Protein AF-A0A1Y2ZVM0-F1 (afdb_monomer_lite)

Structure (mmCIF, N/CA/C/O backbone):
data_AF-A0A1Y2ZVM0-F1
#
_entry.id   AF-A0A1Y2ZVM0-F1
#
loop_
_atom_site.group_PDB
_atom_site.id
_atom_site.type_symbol
_atom_site.label_atom_id
_atom_site.label_alt_id
_atom_site.label_comp_id
_atom_site.label_asym_id
_atom_site.label_entity_id
_atom_site.label_seq_id
_atom_site.pdbx_PDB_ins_code
_atom_site.Cartn_x
_atom_site.Cartn_y
_atom_site.Cartn_z
_atom_site.occupancy
_atom_site.B_iso_or_equiv
_atom_site.auth_seq_id
_atom_site.auth_comp_id
_atom_site.auth_asym_id
_atom_site.auth_atom_id
_atom_site.pdbx_PDB_model_num
ATOM 1 N N . MET A 1 1 ? -23.307 -68.247 -1.339 1.00 39.78 1 MET A N 1
ATOM 2 C CA . MET A 1 1 ? -21.987 -67.593 -1.462 1.00 39.78 1 MET A CA 1
ATOM 3 C C . MET A 1 1 ? -22.230 -66.094 -1.320 1.00 39.78 1 MET A C 1
ATOM 5 O O . MET A 1 1 ? -22.737 -65.483 -2.246 1.00 39.78 1 MET A O 1
ATOM 9 N N . PHE A 1 2 ? -22.054 -65.541 -0.116 1.00 44.41 2 PHE A N 1
ATOM 10 C CA . PHE A 1 2 ? -22.394 -64.148 0.200 1.00 44.41 2 PHE A CA 1
ATOM 11 C C . PHE A 1 2 ? -21.112 -63.316 0.247 1.00 44.41 2 PHE A C 1
ATOM 13 O O . PHE A 1 2 ? -20.358 -63.417 1.210 1.00 44.41 2 PHE A O 1
ATOM 20 N N . VAL A 1 3 ? -20.867 -62.488 -0.768 1.00 50.16 3 VAL A N 1
ATOM 21 C CA . VAL A 1 3 ? -19.877 -61.409 -0.662 1.00 50.16 3 VAL A CA 1
ATOM 22 C C . VAL A 1 3 ? -20.618 -60.186 -0.134 1.00 50.16 3 VAL A C 1
ATOM 24 O O . VAL A 1 3 ? -21.419 -59.577 -0.838 1.00 50.16 3 VAL A O 1
ATOM 27 N N . ARG A 1 4 ? -20.402 -59.859 1.143 1.00 51.47 4 ARG A N 1
ATOM 28 C CA . ARG A 1 4 ? -20.849 -58.594 1.731 1.00 51.47 4 ARG A CA 1
ATOM 29 C C . ARG A 1 4 ? -19.893 -57.498 1.280 1.00 51.47 4 ARG A C 1
ATOM 31 O O . ARG A 1 4 ? -18.811 -57.366 1.840 1.00 51.47 4 ARG A O 1
ATOM 38 N N . ILE A 1 5 ? -20.290 -56.715 0.284 1.00 57.03 5 ILE A N 1
ATOM 39 C CA . ILE A 1 5 ? -19.610 -55.456 -0.019 1.00 57.03 5 ILE A CA 1
ATOM 40 C C . ILE A 1 5 ? -20.212 -54.400 0.911 1.00 57.03 5 ILE A C 1
ATOM 42 O O . ILE A 1 5 ? -21.259 -53.823 0.630 1.00 57.03 5 ILE A O 1
ATOM 46 N N . LEU A 1 6 ? -19.566 -54.191 2.062 1.00 58.47 6 LEU A N 1
ATOM 47 C CA . LEU A 1 6 ? -19.679 -52.931 2.795 1.00 58.47 6 LEU A CA 1
ATOM 48 C C . LEU A 1 6 ? -19.051 -51.847 1.913 1.00 58.47 6 LEU A C 1
ATOM 50 O O . LEU A 1 6 ? -17.831 -51.746 1.832 1.00 58.47 6 LEU A O 1
ATOM 54 N N . GLY A 1 7 ? -19.879 -51.067 1.227 1.00 48.41 7 GLY A N 1
ATOM 55 C CA . GLY A 1 7 ? -19.440 -49.924 0.433 1.00 48.41 7 GLY A CA 1
ATOM 56 C C . GLY A 1 7 ? -20.096 -48.651 0.940 1.00 48.41 7 GLY A C 1
ATOM 57 O O . GLY A 1 7 ? -21.047 -48.175 0.332 1.00 48.41 7 GLY A O 1
ATOM 58 N N . LEU A 1 8 ? -19.627 -48.117 2.071 1.00 54.06 8 LEU A N 1
ATOM 59 C CA . LEU A 1 8 ? -19.987 -46.765 2.497 1.00 54.06 8 LEU A CA 1
ATOM 60 C C . LEU A 1 8 ? -19.248 -45.786 1.572 1.00 54.06 8 LEU A C 1
ATOM 62 O O . LEU A 1 8 ? -18.060 -45.522 1.752 1.00 54.06 8 LEU A O 1
ATOM 66 N N . THR A 1 9 ? -19.924 -45.274 0.548 1.00 58.84 9 THR A N 1
ATOM 67 C CA . THR A 1 9 ? -19.418 -44.155 -0.254 1.00 58.84 9 THR A CA 1
ATOM 68 C C . THR A 1 9 ? -19.445 -42.891 0.598 1.00 58.84 9 THR A C 1
ATOM 70 O O . THR A 1 9 ? -20.473 -42.226 0.715 1.00 58.84 9 THR A O 1
ATOM 73 N N . VAL A 1 10 ? -18.313 -42.575 1.225 1.00 62.09 10 VAL A N 1
ATOM 74 C CA . VAL A 1 10 ? -18.077 -41.285 1.875 1.00 62.09 10 VAL A CA 1
ATOM 75 C C . VAL A 1 10 ? -17.793 -40.263 0.776 1.00 62.09 10 VAL A C 1
ATOM 77 O O . VAL A 1 10 ? -16.709 -40.236 0.199 1.00 62.09 10 VAL A O 1
ATOM 80 N N . LEU A 1 11 ? -18.788 -39.431 0.470 1.00 57.09 11 LEU A N 1
ATOM 81 C CA . LEU A 1 11 ? -18.602 -38.226 -0.332 1.00 57.09 11 LEU A CA 1
ATOM 82 C C . LEU A 1 11 ? -17.882 -37.191 0.552 1.00 57.09 11 LEU A C 1
ATOM 84 O O . LEU A 1 11 ? -18.511 -36.485 1.338 1.00 57.09 11 LEU A O 1
ATOM 88 N N . MET A 1 12 ? -16.551 -37.125 0.475 1.00 58.81 12 MET A N 1
ATOM 89 C CA . MET A 1 12 ? -15.806 -35.991 1.028 1.00 58.81 12 MET A CA 1
ATOM 90 C C . MET A 1 12 ? -16.063 -34.771 0.143 1.00 58.81 12 MET A C 1
ATOM 92 O O . MET A 1 12 ? -15.450 -34.606 -0.909 1.00 58.81 12 MET A O 1
ATOM 96 N N . ALA A 1 13 ? -16.990 -33.917 0.572 1.00 56.94 13 ALA A N 1
ATOM 97 C CA . ALA A 1 13 ? -17.088 -32.560 0.065 1.00 56.94 13 ALA A CA 1
ATOM 98 C C . ALA A 1 13 ? -15.861 -31.783 0.564 1.00 56.94 13 ALA A C 1
ATOM 100 O O . ALA A 1 13 ? -15.802 -31.357 1.717 1.00 56.94 13 ALA A O 1
ATOM 101 N N . PHE A 1 14 ? -14.858 -31.632 -0.299 1.00 54.03 14 PHE A N 1
ATOM 102 C CA . PHE A 1 14 ? -13.774 -30.685 -0.077 1.00 54.03 14 PHE A CA 1
ATOM 103 C C . PHE A 1 14 ? -14.353 -29.276 -0.206 1.00 54.03 14 PHE A C 1
ATOM 105 O O . PHE A 1 14 ? -14.492 -28.745 -1.305 1.00 54.03 14 PHE A O 1
ATOM 112 N N . ALA A 1 15 ? -14.722 -28.675 0.924 1.00 58.44 15 ALA A N 1
ATOM 113 C CA . ALA A 1 15 ? -14.904 -27.237 0.990 1.00 58.44 15 ALA A CA 1
ATOM 114 C C . ALA A 1 15 ? -13.523 -26.605 0.788 1.00 58.44 15 ALA A C 1
ATOM 116 O O . ALA A 1 15 ? -12.678 -26.632 1.682 1.00 58.44 15 ALA A O 1
ATOM 117 N N . SER A 1 16 ? -13.271 -26.095 -0.415 1.00 51.81 16 SER A N 1
ATOM 118 C CA . SER A 1 16 ? -12.115 -25.256 -0.693 1.00 51.81 16 SER A CA 1
ATOM 119 C C . SER A 1 16 ? -12.246 -24.000 0.162 1.00 51.81 16 SER A C 1
ATOM 121 O O . SER A 1 16 ? -12.964 -23.068 -0.196 1.00 51.81 16 SER A O 1
ATOM 123 N N . THR A 1 17 ? -11.586 -23.966 1.317 1.00 50.72 17 THR A N 1
ATOM 124 C CA . THR A 1 17 ? -11.324 -22.699 1.985 1.00 50.72 17 THR A CA 1
ATOM 125 C C . THR A 1 17 ? -10.360 -21.956 1.074 1.00 50.72 17 THR A C 1
ATOM 127 O O . THR A 1 17 ? -9.169 -22.253 1.023 1.00 50.72 17 THR A O 1
ATOM 130 N N . ALA A 1 18 ? -10.892 -21.036 0.271 1.00 52.34 18 ALA A N 1
ATOM 131 C CA . ALA A 1 18 ? -10.078 -20.037 -0.393 1.00 52.34 18 ALA A CA 1
ATOM 132 C C . ALA A 1 18 ? -9.345 -19.283 0.721 1.00 52.34 18 ALA A C 1
ATOM 134 O O . ALA A 1 18 ? -9.914 -18.436 1.406 1.00 52.34 18 ALA A O 1
ATOM 135 N N . GLN A 1 19 ? -8.104 -19.682 0.984 1.00 39.84 19 GLN A N 1
ATOM 136 C CA . GLN A 1 19 ? -7.198 -18.975 1.870 1.00 39.84 19 GLN A CA 1
ATOM 137 C C . GLN A 1 19 ? -6.742 -17.740 1.092 1.00 39.84 19 GLN A C 1
ATOM 139 O O . GLN A 1 19 ? -5.617 -17.681 0.604 1.00 39.84 19 GLN A O 1
ATOM 144 N N . ALA A 1 20 ? -7.632 -16.754 0.946 1.00 50.56 20 ALA A N 1
ATOM 145 C CA . ALA A 1 20 ? -7.156 -15.386 0.878 1.00 50.56 20 ALA A CA 1
ATOM 146 C C . ALA A 1 20 ? -6.268 -15.221 2.113 1.00 50.56 20 ALA A C 1
ATOM 148 O O . ALA A 1 20 ? -6.648 -15.668 3.205 1.00 50.56 20 ALA A O 1
ATOM 149 N N . VAL A 1 21 ? -5.067 -14.667 1.955 1.00 48.47 21 VAL A N 1
ATOM 150 C CA . VAL A 1 21 ? -4.248 -14.258 3.099 1.00 48.47 21 VAL A CA 1
ATOM 151 C C . VAL A 1 21 ? -4.981 -13.071 3.719 1.00 48.47 21 VAL A C 1
ATOM 153 O O . VAL A 1 21 ? -4.647 -11.915 3.509 1.00 48.47 21 VAL A O 1
ATOM 156 N N . SER A 1 22 ? -6.074 -13.379 4.411 1.00 53.53 22 SER A N 1
ATOM 157 C CA . SER A 1 22 ? -6.887 -12.440 5.145 1.00 53.53 22 SER A CA 1
ATOM 158 C C . SER A 1 22 ? -5.954 -11.864 6.190 1.00 53.53 22 SER A C 1
ATOM 160 O O . SER A 1 22 ? -5.449 -12.580 7.061 1.00 53.53 22 SER A O 1
ATOM 162 N N . TYR A 1 23 ? -5.705 -10.560 6.086 1.00 61.62 23 TYR A N 1
ATOM 163 C CA . TYR A 1 23 ? -5.334 -9.785 7.253 1.00 61.62 23 TYR A CA 1
ATOM 164 C C . TYR A 1 23 ? -6.301 -10.200 8.355 1.00 61.62 23 TYR A C 1
ATOM 166 O O . TYR A 1 23 ? -7.516 -10.107 8.182 1.00 61.62 23 TYR A O 1
ATOM 174 N N . ASP A 1 24 ? -5.763 -10.773 9.429 1.00 72.69 24 ASP A N 1
ATOM 175 C CA . ASP A 1 24 ? -6.567 -11.234 10.552 1.00 72.69 24 ASP A CA 1
ATOM 176 C C . ASP A 1 24 ? -7.280 -10.009 11.116 1.00 72.69 24 ASP A C 1
ATOM 178 O O . ASP A 1 24 ? -6.693 -9.226 11.866 1.00 72.69 24 ASP A O 1
ATOM 182 N N . CYS A 1 25 ? -8.529 -9.806 10.701 1.00 78.56 25 CYS A N 1
ATOM 183 C CA . CYS A 1 25 ? -9.285 -8.597 10.999 1.00 78.56 25 CYS A CA 1
ATOM 184 C C . CYS A 1 25 ? -9.471 -8.385 12.505 1.00 78.56 25 CYS A C 1
ATOM 186 O O . CYS A 1 25 ? -9.702 -7.265 12.954 1.00 78.56 25 CYS A O 1
ATOM 188 N N . GLN A 1 26 ? -9.279 -9.434 13.310 1.00 75.56 26 GLN A N 1
ATOM 189 C CA . GLN A 1 26 ? -9.270 -9.361 14.771 1.00 75.56 26 GLN A CA 1
ATOM 190 C C . GLN A 1 26 ? -8.028 -8.641 15.323 1.00 75.56 26 GLN A C 1
ATOM 192 O O . GLN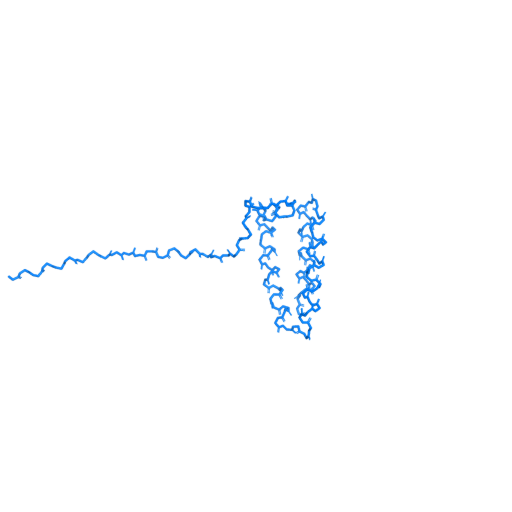 A 1 26 ? -8.046 -8.155 16.452 1.00 75.56 26 GLN A O 1
ATOM 197 N N . LYS A 1 27 ? -6.947 -8.549 14.540 1.00 81.38 27 LYS A N 1
ATOM 198 C CA . LYS A 1 27 ? -5.693 -7.863 14.887 1.00 81.38 27 LYS A CA 1
ATOM 199 C C . LYS A 1 27 ? -5.600 -6.439 14.338 1.00 81.38 27 LYS A C 1
ATOM 201 O O . LYS A 1 27 ? -4.591 -5.789 14.602 1.00 81.38 27 LYS A O 1
ATOM 206 N N . ALA A 1 28 ? -6.612 -5.949 13.619 1.00 83.31 28 ALA A N 1
ATOM 207 C CA . ALA A 1 28 ? -6.634 -4.596 13.067 1.00 83.31 28 ALA A CA 1
ATOM 208 C C . ALA A 1 28 ? -6.571 -3.533 14.181 1.00 83.31 28 ALA A C 1
ATOM 210 O O . ALA A 1 28 ? -7.435 -3.462 15.064 1.00 83.31 28 ALA A O 1
ATOM 211 N N . LYS A 1 29 ? -5.546 -2.680 14.143 1.00 82.69 29 LYS A N 1
ATOM 212 C CA . LYS A 1 29 ? -5.286 -1.635 15.145 1.00 82.69 29 LYS A CA 1
ATOM 213 C C . LYS A 1 29 ? -5.627 -0.249 14.620 1.00 82.69 29 LYS A C 1
ATOM 215 O O . LYS A 1 29 ? -6.145 0.563 15.388 1.00 82.69 29 LYS A O 1
ATOM 220 N N . THR A 1 30 ? -5.357 0.024 13.345 1.00 87.56 30 THR A N 1
ATOM 221 C CA . THR A 1 30 ? -5.566 1.353 12.756 1.00 87.56 30 THR A CA 1
ATOM 222 C C . THR A 1 30 ? -7.000 1.542 12.267 1.00 87.56 30 THR A C 1
ATOM 224 O O . THR A 1 30 ? -7.748 0.580 12.082 1.00 87.56 30 THR A O 1
ATOM 227 N N . PHE A 1 31 ? -7.401 2.801 12.063 1.00 93.50 31 PHE A N 1
ATOM 228 C CA . PHE A 1 31 ? -8.667 3.110 11.396 1.00 93.50 31 PHE A CA 1
ATOM 229 C C . PHE A 1 31 ? -8.729 2.433 10.023 1.00 93.50 31 PHE A C 1
ATOM 231 O O . PHE A 1 31 ? -9.698 1.741 9.734 1.00 93.50 31 PHE A O 1
ATOM 238 N N . THR A 1 32 ? -7.677 2.586 9.216 1.00 94.12 32 THR A N 1
ATOM 239 C CA . THR A 1 32 ? -7.606 2.049 7.855 1.00 94.12 32 THR A CA 1
ATOM 240 C C . THR A 1 32 ? -7.740 0.530 7.829 1.00 94.12 32 THR A C 1
ATOM 242 O O . THR A 1 32 ? -8.556 0.017 7.073 1.00 94.12 32 THR A O 1
ATOM 245 N N . GLU A 1 33 ? -7.019 -0.193 8.691 1.00 90.12 33 GLU A N 1
ATOM 246 C CA . GLU A 1 33 ? -7.123 -1.658 8.781 1.00 90.12 33 GLU A CA 1
ATOM 247 C C . GLU A 1 33 ? -8.546 -2.102 9.150 1.00 90.12 33 GLU A C 1
ATOM 249 O O . GLU A 1 33 ? -9.091 -3.023 8.546 1.00 90.12 33 GLU A O 1
ATOM 254 N N . LYS A 1 34 ? -9.185 -1.423 10.111 1.00 92.44 34 LYS A N 1
ATOM 255 C CA . LYS A 1 34 ? -10.572 -1.722 10.496 1.00 92.44 34 LYS A CA 1
ATOM 256 C C . LYS A 1 34 ? -11.558 -1.391 9.379 1.00 92.44 34 LYS A C 1
ATOM 258 O O . LYS A 1 34 ? -12.491 -2.157 9.168 1.00 92.44 34 LYS A O 1
ATOM 263 N N . ALA A 1 35 ? -11.350 -0.277 8.678 1.00 94.81 35 ALA A N 1
ATOM 264 C CA . ALA A 1 35 ? -12.187 0.145 7.564 1.00 94.81 35 ALA A CA 1
ATOM 265 C C . ALA A 1 35 ? -12.135 -0.877 6.422 1.00 94.81 35 ALA A C 1
ATOM 267 O O . ALA A 1 35 ? -13.187 -1.298 5.959 1.00 94.81 35 ALA A O 1
ATOM 268 N N . ILE A 1 36 ? -10.942 -1.342 6.037 1.00 94.12 36 ILE A N 1
ATOM 269 C CA . ILE A 1 36 ? -10.769 -2.390 5.017 1.00 94.12 36 ILE A CA 1
ATOM 270 C C . ILE A 1 36 ? -11.495 -3.678 5.431 1.00 94.12 36 ILE A C 1
ATOM 272 O O . ILE A 1 36 ? -12.206 -4.272 4.632 1.00 94.12 36 ILE A O 1
ATOM 276 N N . CYS A 1 37 ? -11.387 -4.073 6.701 1.00 91.62 37 CYS A N 1
ATOM 277 C CA . CYS A 1 37 ? -12.035 -5.279 7.219 1.00 91.62 37 CYS A CA 1
ATOM 278 C C . CYS A 1 37 ? -13.569 -5.214 7.314 1.00 91.62 37 CYS A C 1
ATOM 280 O O . CYS A 1 37 ? -14.214 -6.259 7.374 1.00 91.62 37 CYS A O 1
ATOM 282 N N . GLN A 1 38 ? -14.159 -4.021 7.418 1.00 93.06 38 GLN A N 1
ATOM 283 C CA . GLN A 1 38 ? -15.601 -3.841 7.658 1.00 93.06 38 GLN A CA 1
ATOM 284 C C . GLN A 1 38 ? -16.364 -3.348 6.425 1.00 93.06 38 GLN A C 1
ATOM 286 O O . GLN A 1 38 ? -17.592 -3.415 6.404 1.00 93.06 38 GLN A O 1
ATOM 291 N N . ASP A 1 39 ? -15.657 -2.846 5.415 1.00 95.69 39 ASP A N 1
ATOM 292 C CA . ASP A 1 39 ? -16.228 -2.273 4.205 1.00 95.69 39 ASP A CA 1
ATOM 293 C C . ASP A 1 39 ? -15.875 -3.153 2.999 1.00 95.69 39 ASP A C 1
ATOM 295 O O . ASP A 1 39 ? -14.716 -3.264 2.600 1.00 95.69 39 ASP A O 1
ATOM 299 N N . GLN A 1 40 ? -16.893 -3.790 2.416 1.00 94.69 40 GLN A N 1
ATOM 300 C CA . GLN A 1 40 ? -16.718 -4.717 1.296 1.00 94.69 40 GLN A CA 1
ATOM 301 C C . GLN A 1 40 ? -16.098 -4.040 0.065 1.00 94.69 40 GLN A C 1
ATOM 303 O O . GLN A 1 40 ? -15.347 -4.685 -0.666 1.00 94.69 40 GLN A O 1
ATOM 308 N N . GLU A 1 41 ? -16.385 -2.757 -0.173 1.00 96.94 41 GLU A N 1
ATOM 309 C CA . GLU A 1 41 ? -15.795 -2.026 -1.294 1.00 96.94 41 GLU A CA 1
ATOM 310 C C . GLU A 1 41 ? -14.301 -1.784 -1.054 1.00 96.94 41 GLU A C 1
ATOM 312 O O . GLU A 1 41 ? -13.492 -1.978 -1.960 1.00 96.94 41 GLU A O 1
ATOM 317 N N . LEU A 1 42 ? -13.914 -1.413 0.170 1.00 97.25 42 LEU A N 1
ATOM 318 C CA . LEU A 1 42 ? -12.500 -1.245 0.514 1.00 97.25 42 LEU A CA 1
ATOM 319 C C . LEU A 1 42 ? -11.729 -2.566 0.487 1.00 97.25 42 LEU A C 1
ATOM 321 O O . LEU A 1 42 ? -10.584 -2.571 0.046 1.00 97.25 42 LEU A O 1
ATOM 325 N N . SER A 1 43 ? -12.346 -3.671 0.913 1.00 95.69 43 SER A N 1
ATOM 326 C CA . SER A 1 43 ? -11.748 -5.004 0.790 1.00 95.69 43 SER A CA 1
ATOM 327 C C . SER A 1 43 ? -11.508 -5.379 -0.674 1.00 95.69 43 SER A C 1
ATOM 329 O O . SER A 1 43 ? -10.427 -5.847 -1.008 1.00 95.69 43 SER A O 1
ATOM 331 N N . ALA A 1 44 ? -12.478 -5.134 -1.561 1.00 96.44 44 ALA A N 1
ATOM 332 C CA . ALA A 1 44 ? -12.321 -5.427 -2.986 1.00 96.44 44 ALA A CA 1
ATOM 333 C C . ALA A 1 44 ? -11.212 -4.581 -3.637 1.00 96.44 44 ALA A C 1
ATOM 335 O O . ALA A 1 44 ? -10.447 -5.081 -4.457 1.00 96.44 44 ALA A O 1
ATOM 336 N N . LEU A 1 45 ? -11.090 -3.310 -3.240 1.00 97.81 45 LEU A N 1
ATOM 337 C CA . LEU A 1 45 ? -9.996 -2.442 -3.684 1.00 97.81 45 LEU A CA 1
ATOM 338 C C . LEU A 1 45 ? -8.624 -2.897 -3.160 1.00 97.81 45 LEU A C 1
ATOM 340 O O . LEU A 1 45 ? -7.618 -2.662 -3.828 1.00 97.81 45 LEU A O 1
ATOM 344 N N . ASP A 1 46 ? -8.565 -3.531 -1.986 1.00 96.25 46 ASP A N 1
ATOM 345 C CA . ASP A 1 46 ? -7.332 -4.126 -1.458 1.00 96.25 46 ASP A CA 1
ATOM 346 C C . ASP A 1 46 ? -6.879 -5.324 -2.305 1.00 96.25 46 ASP A C 1
ATOM 348 O O . ASP A 1 46 ? -5.720 -5.367 -2.725 1.00 96.25 46 ASP A O 1
ATOM 352 N N . ASP A 1 47 ? -7.809 -6.213 -2.665 1.00 95.56 47 ASP A N 1
ATOM 353 C CA . ASP A 1 47 ? -7.553 -7.349 -3.564 1.00 95.56 47 ASP A CA 1
ATOM 354 C C . ASP A 1 47 ? -7.125 -6.890 -4.977 1.00 95.56 47 ASP A C 1
ATOM 356 O O . ASP A 1 47 ? -6.199 -7.440 -5.589 1.00 95.56 47 ASP A O 1
ATOM 360 N N . GLU A 1 48 ? -7.778 -5.851 -5.511 1.00 97.44 48 GLU A N 1
ATOM 361 C CA . GLU A 1 48 ? -7.446 -5.266 -6.817 1.00 97.44 48 GLU A CA 1
ATOM 362 C C . GLU A 1 48 ? -6.056 -4.619 -6.814 1.00 97.44 48 GLU A C 1
ATOM 364 O O . GLU A 1 48 ? -5.277 -4.776 -7.764 1.00 97.44 48 GLU A O 1
ATOM 369 N N . LEU A 1 49 ? -5.710 -3.917 -5.733 1.00 97.94 49 LEU A N 1
ATOM 370 C CA . LEU A 1 49 ? -4.386 -3.335 -5.569 1.00 97.94 49 LEU A CA 1
ATOM 371 C C . LEU A 1 49 ? -3.301 -4.408 -5.506 1.00 97.94 49 LEU A C 1
ATOM 373 O O . LEU A 1 49 ? -2.253 -4.215 -6.124 1.00 97.94 49 LEU A O 1
ATOM 377 N N . ASP A 1 50 ? -3.520 -5.498 -4.771 1.00 97.12 50 ASP A N 1
ATOM 378 C CA . ASP A 1 50 ? -2.558 -6.601 -4.692 1.00 97.12 50 ASP A CA 1
ATOM 379 C C . ASP A 1 50 ? -2.290 -7.181 -6.087 1.00 97.12 50 ASP A C 1
ATOM 381 O O . ASP A 1 50 ? -1.142 -7.242 -6.536 1.00 97.12 50 ASP A O 1
ATOM 385 N N . SER A 1 51 ? -3.359 -7.462 -6.835 1.00 97.06 51 SER A N 1
ATOM 386 C CA . SER A 1 51 ? -3.277 -7.932 -8.223 1.00 97.06 51 SER A CA 1
ATOM 387 C C . SER A 1 51 ? -2.510 -6.948 -9.124 1.00 97.06 51 SER A C 1
ATOM 389 O O . SER A 1 51 ? -1.613 -7.340 -9.880 1.00 97.06 51 SER A O 1
ATOM 391 N N . SER A 1 52 ? -2.808 -5.649 -9.013 1.00 98.00 52 SER A N 1
ATOM 392 C CA . SER A 1 52 ? -2.151 -4.584 -9.785 1.00 98.00 52 SER A CA 1
ATOM 393 C C . SER A 1 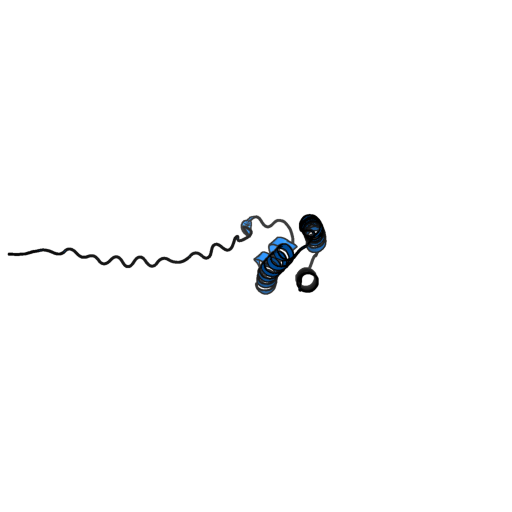52 ? -0.670 -4.438 -9.430 1.00 98.00 52 SER A C 1
ATOM 395 O O . SER A 1 52 ? 0.179 -4.284 -10.313 1.00 98.00 52 SER A O 1
ATOM 397 N N . TYR A 1 53 ? -0.331 -4.528 -8.142 1.00 98.25 53 TYR A N 1
ATOM 398 C CA . TYR A 1 53 ? 1.045 -4.468 -7.661 1.00 98.25 53 TYR A CA 1
ATOM 399 C C . TYR A 1 53 ? 1.859 -5.668 -8.151 1.00 98.25 53 TYR A C 1
ATOM 401 O O . TYR A 1 53 ? 2.967 -5.469 -8.649 1.00 98.25 53 TYR A O 1
ATOM 409 N N . GLN A 1 54 ? 1.314 -6.887 -8.088 1.00 97.38 54 GLN A N 1
ATOM 410 C CA . GLN A 1 54 ? 1.975 -8.088 -8.614 1.00 97.38 54 GLN A CA 1
ATOM 411 C C . GLN A 1 54 ? 2.254 -7.961 -10.117 1.00 97.38 54 GLN A C 1
ATOM 413 O O . GLN A 1 54 ? 3.370 -8.223 -10.575 1.00 97.38 54 GLN A O 1
ATOM 418 N N . ALA A 1 55 ? 1.278 -7.475 -10.890 1.00 97.75 55 ALA A N 1
ATOM 419 C CA . ALA A 1 55 ? 1.464 -7.213 -12.314 1.00 97.75 55 ALA A CA 1
ATOM 420 C C . ALA A 1 55 ? 2.526 -6.128 -12.571 1.00 97.75 55 ALA A C 1
ATOM 422 O O . ALA A 1 55 ? 3.288 -6.223 -13.539 1.00 97.75 55 ALA A O 1
ATOM 423 N N . ALA A 1 56 ? 2.575 -5.076 -11.746 1.00 98.12 56 ALA A N 1
ATOM 424 C CA . ALA A 1 56 ? 3.567 -4.004 -11.849 1.00 98.12 56 ALA A CA 1
ATOM 425 C C . ALA A 1 56 ? 4.971 -4.494 -11.497 1.00 98.12 56 ALA A C 1
ATOM 427 O O . ALA A 1 56 ? 5.935 -4.153 -12.182 1.00 98.12 56 ALA A O 1
ATOM 428 N N . GLU A 1 57 ? 5.091 -5.330 -10.470 1.00 97.69 57 GLU A N 1
ATOM 429 C CA . GLU A 1 57 ? 6.346 -5.937 -10.049 1.00 97.69 57 GLU A CA 1
ATOM 430 C C . GLU A 1 57 ? 6.908 -6.861 -11.132 1.00 97.69 57 GLU A C 1
ATOM 432 O O . GLU A 1 57 ? 8.080 -6.723 -11.485 1.00 97.69 57 GLU A O 1
ATOM 437 N N . ALA A 1 58 ? 6.062 -7.696 -11.744 1.00 97.25 58 ALA A N 1
ATOM 438 C CA . ALA A 1 58 ? 6.452 -8.615 -12.815 1.00 97.25 58 ALA A CA 1
ATOM 439 C C . ALA A 1 58 ? 7.047 -7.911 -14.050 1.00 97.25 58 ALA A C 1
ATOM 441 O O . ALA A 1 58 ? 7.934 -8.458 -14.705 1.00 97.25 58 ALA A O 1
ATOM 442 N N . ARG A 1 59 ? 6.591 -6.691 -14.369 1.00 96.88 59 ARG A N 1
ATOM 443 C CA . ARG A 1 59 ? 7.089 -5.902 -15.515 1.00 96.88 59 ARG A CA 1
ATOM 444 C C . ARG A 1 59 ? 8.102 -4.815 -15.140 1.00 96.88 59 ARG A C 1
ATOM 446 O O . ARG A 1 59 ? 8.603 -4.107 -16.017 1.00 96.88 59 ARG A O 1
ATOM 453 N N . SER A 1 60 ? 8.404 -4.643 -13.854 1.00 96.94 60 SER A N 1
ATOM 454 C CA . SER A 1 60 ? 9.254 -3.551 -13.385 1.00 96.94 60 SER A CA 1
ATOM 455 C C . SER A 1 60 ? 10.722 -3.779 -13.734 1.00 96.94 60 SER A C 1
ATOM 457 O O . SER A 1 60 ? 11.332 -4.777 -13.358 1.00 96.94 60 SER A O 1
ATOM 459 N N . LYS A 1 61 ? 11.349 -2.774 -14.357 1.00 97.31 61 LYS A N 1
ATOM 460 C CA . LYS A 1 61 ? 12.811 -2.728 -14.545 1.00 97.31 61 LYS A CA 1
ATOM 461 C C . LYS A 1 61 ? 13.567 -2.433 -13.241 1.00 97.31 61 LYS A C 1
ATOM 463 O O . LYS A 1 61 ? 14.786 -2.568 -13.196 1.00 97.31 61 LYS A O 1
ATOM 468 N N . ASN A 1 62 ? 12.866 -1.994 -12.189 1.00 97.50 62 ASN A N 1
ATOM 469 C CA . ASN A 1 62 ? 13.448 -1.704 -10.878 1.00 97.50 62 ASN A C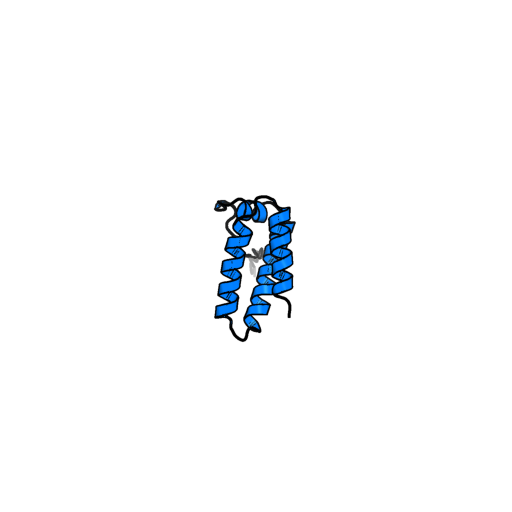A 1
ATOM 470 C C . ASN A 1 62 ? 12.476 -2.071 -9.731 1.00 97.50 62 ASN A C 1
ATOM 472 O O . ASN A 1 62 ? 11.877 -1.182 -9.112 1.00 97.50 62 ASN A O 1
ATOM 476 N N . PRO A 1 63 ? 12.331 -3.371 -9.403 1.00 95.94 63 PRO A N 1
ATOM 477 C CA . PRO A 1 63 ? 11.415 -3.842 -8.356 1.00 95.94 63 PRO A CA 1
ATOM 478 C C . PRO A 1 63 ? 11.703 -3.244 -6.971 1.00 95.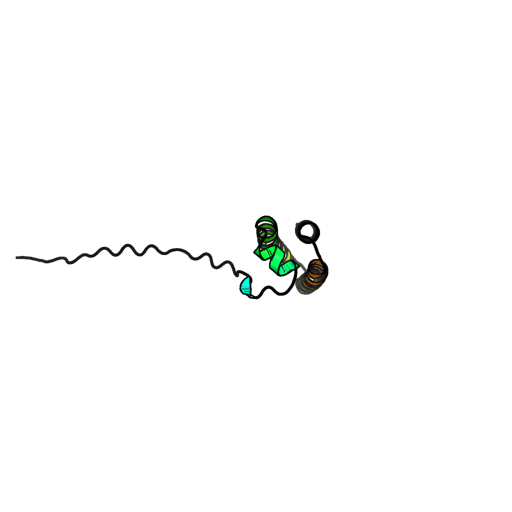94 63 PRO A C 1
ATOM 480 O O . PRO A 1 63 ? 10.793 -2.964 -6.196 1.00 95.94 63 PRO A O 1
ATOM 483 N N . LYS A 1 64 ? 12.975 -2.955 -6.661 1.00 97.69 64 LYS A N 1
ATOM 484 C CA . LYS A 1 64 ? 13.363 -2.333 -5.385 1.00 97.69 64 LYS A CA 1
ATOM 485 C C . LYS A 1 64 ? 12.787 -0.922 -5.236 1.00 97.69 64 LYS A C 1
ATOM 487 O O . LYS A 1 64 ? 12.332 -0.557 -4.151 1.00 97.69 64 LYS A O 1
ATOM 492 N N . ALA A 1 65 ? 12.807 -0.127 -6.307 1.00 98.00 65 ALA A N 1
ATOM 493 C CA . ALA A 1 65 ? 12.200 1.200 -6.303 1.00 98.00 65 ALA A CA 1
ATOM 494 C C . ALA A 1 65 ? 10.672 1.116 -6.185 1.00 98.00 65 ALA A C 1
ATOM 496 O O . ALA A 1 65 ? 10.095 1.848 -5.381 1.00 98.00 65 ALA A O 1
ATOM 497 N N . LEU A 1 66 ? 10.040 0.185 -6.909 1.00 98.38 66 LEU A N 1
ATOM 498 C CA . LEU A 1 66 ? 8.598 -0.059 -6.829 1.00 98.38 66 LEU A CA 1
ATOM 499 C C . LEU A 1 66 ? 8.167 -0.420 -5.399 1.00 98.38 66 LEU A C 1
ATOM 501 O O . LEU A 1 66 ? 7.269 0.214 -4.846 1.00 98.38 66 LEU A O 1
ATOM 505 N N . LYS A 1 67 ? 8.872 -1.354 -4.752 1.00 98.25 67 LYS A N 1
ATOM 506 C CA . LYS A 1 67 ? 8.614 -1.728 -3.356 1.00 98.25 67 LYS A CA 1
ATOM 507 C C . LYS A 1 67 ? 8.746 -0.536 -2.408 1.00 98.25 67 LYS A C 1
ATOM 509 O O . LYS A 1 67 ? 7.909 -0.349 -1.531 1.00 98.25 67 LYS A O 1
ATOM 514 N N . LYS A 1 68 ? 9.763 0.316 -2.592 1.00 98.44 68 LYS A N 1
ATOM 515 C CA . LYS A 1 68 ? 9.927 1.538 -1.784 1.00 98.44 68 LYS A CA 1
ATOM 516 C C . LYS A 1 68 ? 8.742 2.497 -1.954 1.00 98.44 68 LYS A C 1
ATOM 518 O O . LYS A 1 68 ? 8.283 3.065 -0.967 1.00 98.44 68 LYS A O 1
ATOM 523 N N . GLN A 1 69 ? 8.250 2.672 -3.180 1.00 98.25 69 GLN A N 1
ATOM 524 C CA . GLN A 1 69 ? 7.063 3.489 -3.449 1.00 98.25 69 GLN A CA 1
ATOM 525 C C . GLN A 1 69 ? 5.811 2.889 -2.804 1.00 98.25 69 GLN A C 1
ATOM 527 O O . GLN A 1 69 ? 5.038 3.630 -2.208 1.00 98.25 69 GLN A O 1
ATOM 532 N N . GLN A 1 70 ? 5.650 1.564 -2.850 1.00 98.50 70 GLN A N 1
ATOM 533 C CA . GLN A 1 70 ? 4.526 0.879 -2.212 1.00 98.50 70 GLN A CA 1
ATOM 534 C C . GLN A 1 70 ? 4.525 1.071 -0.694 1.00 98.50 70 GLN A C 1
ATOM 536 O O . GLN A 1 70 ? 3.491 1.397 -0.124 1.00 98.50 70 GLN A O 1
ATOM 541 N N . MET A 1 71 ? 5.682 0.944 -0.034 1.00 98.31 71 MET A N 1
ATOM 542 C CA . MET A 1 71 ? 5.779 1.169 1.417 1.00 98.31 71 MET A 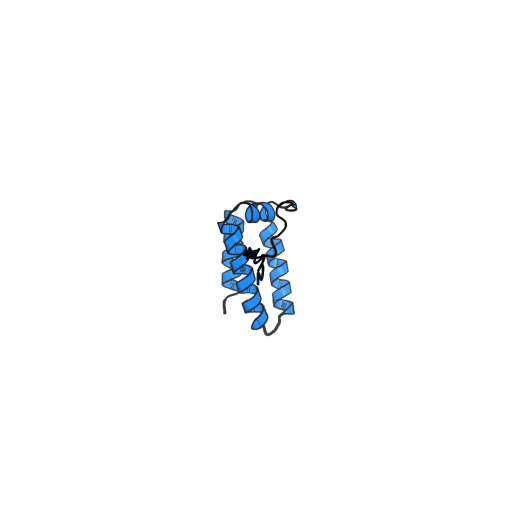CA 1
ATOM 543 C C . MET A 1 71 ? 5.474 2.619 1.796 1.00 98.31 71 MET A C 1
ATOM 545 O O . MET A 1 71 ? 4.781 2.865 2.780 1.00 98.31 71 MET A O 1
ATOM 549 N N . LYS A 1 72 ? 5.950 3.580 0.994 1.00 98.38 72 LYS A N 1
ATOM 550 C CA . LYS A 1 72 ? 5.617 4.999 1.172 1.00 98.38 72 LYS A CA 1
ATOM 551 C C . LYS A 1 72 ? 4.111 5.232 1.039 1.00 98.38 72 LYS A C 1
ATOM 553 O O . LYS A 1 72 ? 3.529 5.889 1.894 1.00 98.38 72 LYS A O 1
ATOM 558 N N . TRP A 1 73 ? 3.491 4.655 0.011 1.00 98.38 73 TRP A N 1
ATOM 559 C CA . TRP A 1 73 ? 2.050 4.748 -0.200 1.00 98.38 73 TRP A CA 1
ATOM 560 C C . TRP A 1 73 ? 1.250 4.133 0.960 1.00 98.38 73 TRP A C 1
ATOM 562 O O . TRP A 1 73 ? 0.299 4.757 1.419 1.00 98.38 73 TRP A O 1
ATOM 572 N N . LEU A 1 74 ? 1.657 2.974 1.498 1.00 97.25 74 LEU A N 1
ATOM 573 C CA . LEU A 1 74 ? 1.007 2.376 2.675 1.00 97.25 74 LEU A CA 1
ATOM 574 C C . LEU A 1 74 ? 1.024 3.337 3.871 1.00 97.25 74 LEU A C 1
ATOM 576 O O . LEU A 1 74 ? -0.011 3.569 4.488 1.00 97.25 74 LEU A O 1
ATOM 580 N N . SER A 1 75 ? 2.177 3.954 4.156 1.00 96.69 75 SER A N 1
ATOM 581 C CA . SER A 1 75 ? 2.284 4.938 5.241 1.00 96.69 75 SER A CA 1
ATOM 582 C C . SER A 1 75 ? 1.396 6.165 5.018 1.00 96.69 75 SER A C 1
ATOM 584 O O . SER A 1 75 ? 0.845 6.695 5.976 1.00 96.69 75 SER A O 1
ATOM 586 N N . GLU A 1 76 ? 1.234 6.614 3.771 1.00 97.38 76 GLU A N 1
ATOM 587 C CA . GLU A 1 76 ? 0.338 7.723 3.417 1.00 97.38 76 GLU A CA 1
ATOM 588 C C . GLU A 1 76 ? -1.141 7.330 3.568 1.00 97.38 76 GLU A C 1
ATOM 590 O O . GLU A 1 76 ? -1.908 8.059 4.200 1.00 97.38 76 GLU A O 1
ATOM 595 N N . ARG A 1 77 ? -1.541 6.156 3.063 1.00 97.50 77 ARG A N 1
ATOM 596 C CA . ARG A 1 77 ? -2.896 5.594 3.209 1.00 97.50 77 ARG A CA 1
ATOM 597 C C . ARG A 1 77 ? -3.297 5.459 4.678 1.00 97.50 77 ARG A C 1
ATOM 599 O O . ARG A 1 77 ? -4.436 5.759 5.033 1.00 97.50 77 ARG A O 1
ATOM 606 N N . ASP A 1 78 ? -2.375 5.043 5.539 1.00 95.62 78 ASP A N 1
ATOM 607 C CA . ASP A 1 78 ? -2.650 4.813 6.961 1.00 95.62 78 ASP A CA 1
ATOM 608 C C . ASP A 1 78 ? -2.882 6.110 7.760 1.00 95.62 78 ASP A C 1
ATOM 610 O O . ASP A 1 78 ? -3.306 6.056 8.913 1.00 95.62 78 ASP A O 1
ATOM 614 N N . THR A 1 79 ? -2.694 7.285 7.145 1.00 96.31 79 THR A N 1
ATOM 615 C CA . THR A 1 79 ? -3.095 8.578 7.731 1.00 96.31 79 THR A CA 1
ATOM 616 C C . THR A 1 79 ? -4.586 8.894 7.559 1.00 96.31 79 THR A C 1
ATOM 618 O O . THR A 1 79 ? -5.109 9.782 8.238 1.00 96.31 79 THR A O 1
ATOM 621 N N . CYS A 1 80 ? -5.295 8.176 6.680 1.00 97.69 80 CYS A N 1
ATOM 622 C CA . CYS A 1 80 ? -6.713 8.405 6.421 1.00 97.69 80 CYS A CA 1
ATOM 623 C C . CYS A 1 80 ? -7.583 8.229 7.675 1.00 97.69 80 CYS A C 1
ATOM 625 O O . CYS A 1 80 ? -7.355 7.356 8.505 1.00 97.69 80 CYS A O 1
ATOM 627 N N . GLN A 1 81 ? -8.631 9.052 7.770 1.00 96.44 81 GLN A N 1
ATOM 628 C CA . GLN A 1 81 ? -9.603 9.048 8.877 1.00 96.44 81 GLN A CA 1
ATOM 629 C C . GLN A 1 81 ? -11.043 8.757 8.409 1.00 96.44 81 GLN A C 1
ATOM 631 O O . GLN A 1 81 ? -11.981 8.831 9.196 1.00 96.44 81 GLN A O 1
ATOM 636 N N . THR A 1 82 ? -11.249 8.490 7.112 1.00 98.00 82 THR A N 1
ATOM 637 C CA . THR A 1 82 ? -12.569 8.187 6.526 1.00 98.00 82 THR A CA 1
ATOM 638 C C . THR A 1 82 ? -12.458 7.120 5.439 1.00 98.00 82 THR A C 1
ATOM 640 O O . THR A 1 82 ? -11.444 7.067 4.739 1.00 98.00 82 THR A O 1
ATOM 643 N N . ASN A 1 83 ? -13.518 6.330 5.22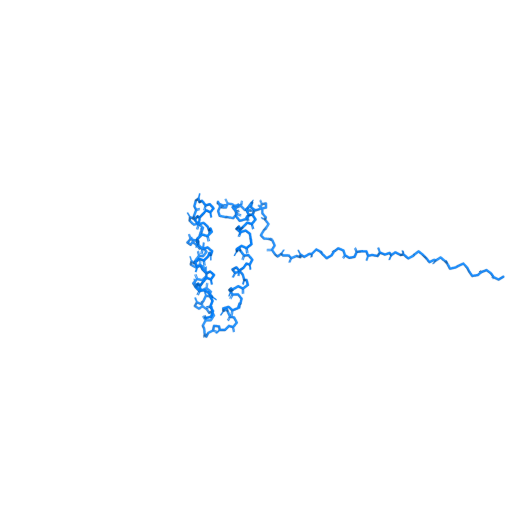5 1.00 98.12 83 ASN A N 1
ATOM 644 C CA . ASN A 1 83 ? -13.556 5.322 4.153 1.00 98.12 83 ASN A CA 1
ATOM 645 C C . ASN A 1 83 ? -13.341 5.960 2.774 1.00 98.12 83 ASN A C 1
ATOM 647 O O . ASN A 1 83 ? -12.595 5.433 1.960 1.00 98.12 83 ASN A O 1
ATOM 651 N N . ASN A 1 84 ? -13.904 7.150 2.530 1.00 98.50 84 ASN A N 1
ATOM 652 C CA . ASN A 1 84 ? -13.711 7.873 1.268 1.00 98.50 84 ASN A CA 1
ATOM 653 C C . ASN A 1 84 ? -12.243 8.279 1.031 1.00 98.50 84 ASN A C 1
ATOM 655 O O . ASN A 1 84 ? -11.774 8.254 -0.104 1.00 98.50 84 ASN A O 1
ATOM 659 N N . CYS A 1 85 ? -11.502 8.645 2.083 1.00 98.56 85 CYS A N 1
ATOM 660 C CA . CYS A 1 85 ? -10.062 8.899 1.973 1.00 98.56 85 CYS A CA 1
ATOM 661 C C . CYS A 1 85 ? -9.314 7.626 1.562 1.00 98.56 85 CYS A C 1
ATOM 663 O O . CYS A 1 85 ? -8.539 7.654 0.606 1.00 98.56 85 CYS A O 1
ATOM 665 N N . VAL A 1 86 ? -9.596 6.508 2.243 1.00 98.25 86 VAL A N 1
ATOM 666 C CA . VAL A 1 86 ? -8.974 5.205 1.964 1.00 98.25 86 VAL A CA 1
ATOM 667 C C . VAL A 1 86 ? -9.272 4.778 0.526 1.00 98.25 86 VAL A C 1
ATOM 669 O O . VAL A 1 86 ? -8.343 4.526 -0.238 1.00 98.25 86 VAL A O 1
ATOM 672 N N . LYS A 1 87 ? -10.545 4.822 0.118 1.00 98.62 87 LYS A N 1
ATOM 673 C CA . LYS A 1 87 ? -11.012 4.530 -1.244 1.00 98.62 87 LYS A CA 1
ATOM 674 C C . LYS A 1 87 ? -10.244 5.316 -2.304 1.00 98.62 87 LYS A C 1
ATOM 676 O O . LYS A 1 87 ? -9.696 4.729 -3.231 1.00 98.62 87 LYS A O 1
ATOM 681 N N . LYS A 1 88 ? -10.159 6.642 -2.153 1.00 98.69 88 LYS A N 1
ATOM 682 C CA . LYS A 1 88 ? -9.426 7.499 -3.099 1.00 98.69 88 LYS A CA 1
ATOM 683 C C . LYS A 1 88 ? -7.939 7.156 -3.157 1.00 98.69 88 LYS A C 1
ATOM 685 O O . LYS A 1 88 ? -7.353 7.210 -4.235 1.00 98.69 88 LYS A O 1
ATOM 690 N N . SER A 1 89 ? -7.336 6.804 -2.020 1.00 98.62 89 SER A N 1
ATOM 691 C CA . SER A 1 89 ? -5.937 6.374 -1.961 1.00 98.62 89 SER A CA 1
ATOM 692 C C . SER A 1 89 ? -5.703 5.080 -2.748 1.00 98.62 89 SER A C 1
ATOM 694 O O . SER A 1 89 ? -4.758 5.020 -3.536 1.00 98.62 89 SER A O 1
ATOM 696 N N . TYR A 1 90 ? -6.588 4.084 -2.601 1.00 98.62 90 TYR A N 1
ATOM 697 C CA . TYR A 1 90 ? -6.557 2.843 -3.385 1.00 98.62 90 TYR A CA 1
ATOM 698 C C . TYR A 1 90 ? -6.711 3.104 -4.878 1.00 98.62 90 TYR A C 1
ATOM 700 O O . TYR A 1 90 ? -5.826 2.748 -5.649 1.00 98.62 90 TYR A O 1
ATOM 708 N N . GLN A 1 91 ? -7.789 3.785 -5.274 1.00 98.69 91 GLN A N 1
ATOM 709 C CA . GLN A 1 91 ? -8.085 4.063 -6.682 1.00 98.69 91 GLN A CA 1
ATOM 710 C C . GLN A 1 91 ? -6.926 4.783 -7.369 1.00 98.69 91 GLN A C 1
ATOM 712 O O . GLN A 1 91 ? -6.498 4.393 -8.451 1.00 98.69 91 GLN A O 1
ATOM 717 N N . LYS A 1 92 ? -6.362 5.805 -6.712 1.00 98.69 92 LYS A N 1
ATOM 718 C CA . LYS A 1 92 ? -5.191 6.505 -7.235 1.00 98.69 92 LYS A CA 1
ATOM 719 C C . LYS A 1 92 ? -4.004 5.559 -7.422 1.00 98.69 92 LYS A C 1
ATOM 721 O O . LYS A 1 92 ? -3.321 5.638 -8.438 1.00 98.69 92 LYS A O 1
ATOM 726 N N . ARG A 1 93 ? -3.731 4.701 -6.440 1.00 98.62 93 ARG A N 1
ATOM 727 C CA . ARG A 1 93 ? -2.570 3.815 -6.491 1.00 98.62 93 ARG A CA 1
ATOM 728 C C . ARG A 1 93 ? -2.715 2.717 -7.532 1.00 98.62 93 ARG A C 1
ATOM 730 O O . ARG A 1 93 ? -1.721 2.417 -8.177 1.00 98.62 93 ARG A O 1
ATOM 737 N N . ILE A 1 94 ? -3.911 2.155 -7.692 1.00 98.69 94 ILE A N 1
ATOM 738 C CA . ILE A 1 94 ? -4.221 1.174 -8.738 1.00 98.69 94 ILE A CA 1
ATOM 739 C C . ILE A 1 94 ? -3.915 1.782 -10.110 1.00 98.69 94 ILE A C 1
ATOM 741 O O . ILE A 1 94 ? -3.105 1.223 -10.837 1.00 98.69 94 ILE A O 1
ATOM 745 N N . ILE A 1 95 ? -4.420 2.990 -10.390 1.00 98.44 95 ILE A N 1
ATOM 746 C CA . ILE A 1 95 ? -4.129 3.720 -11.638 1.00 98.44 95 ILE A CA 1
ATOM 747 C C . ILE A 1 95 ? -2.620 3.958 -11.813 1.00 98.44 95 ILE A C 1
ATOM 749 O O . ILE A 1 95 ? -2.071 3.715 -12.882 1.00 98.44 95 ILE A O 1
ATOM 753 N N . ASP A 1 96 ? -1.918 4.392 -10.759 1.00 97.88 96 ASP A N 1
ATOM 754 C CA . ASP A 1 96 ? -0.461 4.604 -10.805 1.00 97.88 96 ASP A CA 1
ATOM 755 C C . ASP A 1 96 ? 0.330 3.287 -11.051 1.00 97.88 96 ASP A C 1
ATOM 757 O O . ASP A 1 96 ? 1.528 3.333 -11.343 1.00 97.88 96 ASP A O 1
ATOM 761 N N . LEU A 1 97 ? -0.310 2.119 -10.888 1.00 97.94 97 LEU A N 1
ATOM 762 C CA . LEU A 1 97 ? 0.241 0.774 -11.080 1.00 97.94 97 LEU A CA 1
ATOM 763 C C . LEU A 1 97 ? -0.265 0.089 -12.355 1.00 97.94 97 LEU A C 1
ATOM 765 O O . LEU A 1 97 ? 0.086 -1.072 -12.563 1.00 97.94 97 LEU A O 1
ATOM 769 N N . GLU A 1 98 ? -1.052 0.741 -13.206 1.00 93.19 98 GLU A N 1
ATOM 770 C CA . GLU A 1 98 ? -1.431 0.201 -14.517 1.00 93.19 98 GLU A CA 1
ATOM 771 C C . GLU A 1 98 ? -0.269 0.336 -15.534 1.00 93.19 98 GLU A C 1
ATOM 773 O O . GLU A 1 98 ? 0.719 1.029 -15.262 1.00 93.19 98 GLU A O 1
ATOM 778 N N . PRO A 1 99 ? -0.246 -0.454 -16.626 1.00 81.88 99 PRO A N 1
ATOM 779 C CA . PRO A 1 99 ? 0.813 -0.403 -17.643 1.00 81.88 99 PRO A CA 1
ATOM 780 C C . PRO A 1 99 ? 0.908 0.911 -18.423 1.00 81.88 99 PRO A C 1
ATOM 782 O O . PRO A 1 99 ? -0.145 1.520 -18.708 1.00 81.88 99 PRO A O 1
#

pLDDT: mean 85.42, std 18.71, range [39.78, 98.69]

Foldseek 3Di:
DDDDPPDPPPPPPPPPPPPPVDPPLVPDDAPLSVLCVPPPLSVVLVVLLVVLLVVLCVPDPCNPVSVVVVVVLVVVLRVDDDNVSNNVSSVVNSVVSDD

Radius of gyration: 21.55 Å; chains: 1; bounding box: 36×77×33 Å

Secondary structure (DSSP, 8-state):
------------------------GGG--SHHHHHHHH-HHHHHHHHHHHHHHHHHHHH-S-HHHHHHHHHHHHHHHTT--SHHHHHHHHHHHHHHT--

Sequence (99 aa):
MFVRILGLTVLMAFASTAQAVSYDCQKAKTFTEKAICQDQELSALDDELDSSYQAAEARSKNPKALKKQQMKWLSERDTCQTNNCVKKSYQKRIIDLEP